Protein AF-A0A2W5S3P1-F1 (afdb_monomer_lite)

Organism: Cereibacter sphaeroides (NCBI:txid1063)

Radius of gyration: 26.16 Å; chains: 1; bounding box: 64×40×69 Å

pLDDT: mean 80.73, std 19.14, range [37.09, 98.0]

Secondary structure (DSSP, 8-state):
---HHHHHHHHHHHHHHHHHTT-GGGHHHHHHHHHHHHHH-----HHHHHHHHHHHHHHHHHHHHHHHHHHHHHHHHHHHHHHHTT-----TT-------S---------

Structure (mmCIF, N/CA/C/O backbone):
data_AF-A0A2W5S3P1-F1
#
_entry.id   AF-A0A2W5S3P1-F1
#
loop_
_atom_site.group_PDB
_atom_site.id
_atom_site.type_symbol
_atom_site.label_atom_id
_atom_site.label_alt_id
_atom_site.label_comp_id
_atom_site.label_asym_id
_atom_site.label_entity_id
_atom_site.label_seq_id
_atom_site.pdbx_PDB_ins_code
_atom_site.Cartn_x
_atom_site.Cartn_y
_atom_site.Cartn_z
_atom_site.occupancy
_atom_site.B_iso_or_equiv
_atom_site.auth_seq_id
_atom_site.auth_comp_id
_atom_site.auth_asym_id
_atom_site.auth_atom_id
_atom_site.pdbx_PDB_model_num
ATOM 1 N N . MET A 1 1 ? -5.333 13.195 23.214 1.00 57.28 1 MET A N 1
ATOM 2 C CA . MET A 1 1 ? -4.648 11.889 23.174 1.00 57.28 1 MET A CA 1
ATOM 3 C C . MET A 1 1 ? -5.347 11.133 22.063 1.00 57.28 1 MET A C 1
ATOM 5 O O . MET A 1 1 ? -6.552 10.967 22.184 1.00 57.28 1 MET A O 1
ATOM 9 N N . GLN A 1 2 ? -4.669 10.884 20.943 1.00 68.44 2 GLN A N 1
ATOM 10 C CA . GLN A 1 2 ? -5.284 10.259 19.765 1.00 68.44 2 GLN A CA 1
ATOM 11 C C . GLN A 1 2 ? -5.541 8.776 20.062 1.00 68.44 2 GLN A C 1
ATOM 13 O O . GLN A 1 2 ? -4.721 8.153 20.744 1.00 68.44 2 GLN A O 1
ATOM 18 N N . SER A 1 3 ? -6.685 8.236 19.638 1.00 87.62 3 SER A N 1
ATOM 19 C CA . SER A 1 3 ? -6.991 6.816 19.860 1.00 87.62 3 SER A 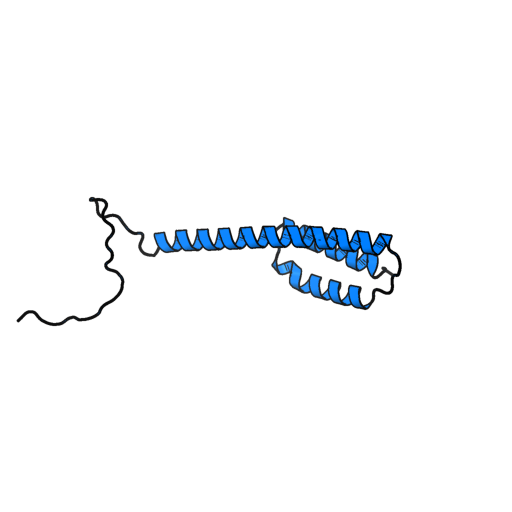CA 1
ATOM 20 C C . SER A 1 3 ? -6.194 5.925 18.900 1.00 87.62 3 SER A C 1
ATOM 22 O O . SER A 1 3 ? -5.816 6.353 17.811 1.00 87.62 3 SER A O 1
ATOM 24 N N . ALA A 1 4 ? -5.963 4.662 19.277 1.00 88.81 4 ALA A N 1
ATOM 25 C CA . ALA A 1 4 ? -5.289 3.697 18.402 1.00 88.81 4 ALA A CA 1
ATOM 26 C C . ALA A 1 4 ? -6.033 3.518 17.063 1.00 88.81 4 ALA A C 1
ATOM 28 O O . ALA A 1 4 ? -5.403 3.386 16.015 1.00 88.81 4 ALA A O 1
ATOM 29 N N . VAL A 1 5 ? -7.369 3.580 17.090 1.00 90.00 5 VAL A N 1
ATOM 30 C CA . VAL A 1 5 ? -8.229 3.520 15.899 1.00 90.00 5 VAL A CA 1
ATOM 31 C C . VAL A 1 5 ? -8.012 4.725 14.986 1.00 90.00 5 VAL A C 1
ATOM 33 O O . VAL A 1 5 ? -7.892 4.555 13.775 1.00 90.00 5 VAL A O 1
ATOM 36 N N . GLU A 1 6 ? -7.949 5.936 15.540 1.00 90.75 6 GLU A N 1
ATOM 37 C CA . GLU A 1 6 ? -7.674 7.147 14.759 1.00 90.75 6 GLU A CA 1
ATOM 38 C C . GLU A 1 6 ? -6.296 7.061 14.099 1.00 90.75 6 GLU A C 1
ATOM 40 O O . GLU A 1 6 ? -6.189 7.246 12.890 1.00 90.75 6 GLU A O 1
ATOM 45 N N . THR A 1 7 ? -5.263 6.678 14.856 1.00 92.50 7 THR A N 1
ATOM 46 C CA . THR A 1 7 ? -3.904 6.512 14.321 1.00 92.50 7 THR A CA 1
ATOM 47 C C . THR A 1 7 ? -3.849 5.466 13.205 1.00 92.50 7 THR A C 1
ATOM 49 O O . THR A 1 7 ? -3.268 5.722 12.152 1.00 92.50 7 THR A O 1
ATOM 52 N N . LEU A 1 8 ? -4.489 4.307 13.384 1.00 93.44 8 LEU A N 1
ATOM 53 C CA . LEU A 1 8 ? -4.577 3.290 12.333 1.00 93.44 8 LEU A CA 1
ATOM 54 C C . LEU A 1 8 ? -5.315 3.801 11.096 1.00 93.44 8 LEU A C 1
ATOM 56 O O . LEU A 1 8 ? -4.897 3.549 9.964 1.00 93.44 8 LEU A O 1
ATOM 60 N N . GLY A 1 9 ? -6.423 4.507 11.308 1.00 94.56 9 GLY A N 1
ATOM 61 C CA . GLY A 1 9 ? -7.216 5.091 10.240 1.00 94.56 9 GLY A CA 1
ATOM 62 C C . GLY A 1 9 ? -6.416 6.091 9.409 1.00 94.56 9 GLY A C 1
ATOM 63 O O . GLY A 1 9 ? -6.506 6.041 8.179 1.00 94.56 9 GLY A O 1
ATOM 64 N N . ASP A 1 10 ? -5.652 6.957 10.067 1.00 95.31 10 ASP A N 1
ATOM 65 C CA . ASP A 1 10 ? -4.823 7.983 9.436 1.00 95.31 10 ASP A CA 1
ATOM 66 C C . ASP A 1 10 ? -3.651 7.360 8.670 1.00 95.31 10 ASP A C 1
ATOM 68 O O . ASP A 1 10 ? -3.407 7.715 7.514 1.00 95.31 10 ASP A O 1
ATOM 72 N N . GLU A 1 11 ? -2.965 6.373 9.255 1.00 95.69 11 GLU A N 1
ATOM 73 C CA . GLU A 1 11 ? -1.860 5.692 8.573 1.00 95.69 11 GLU A CA 1
ATOM 74 C C . GLU A 1 11 ? -2.328 4.900 7.352 1.00 95.69 11 GLU A C 1
ATOM 76 O O . GLU A 1 11 ? -1.66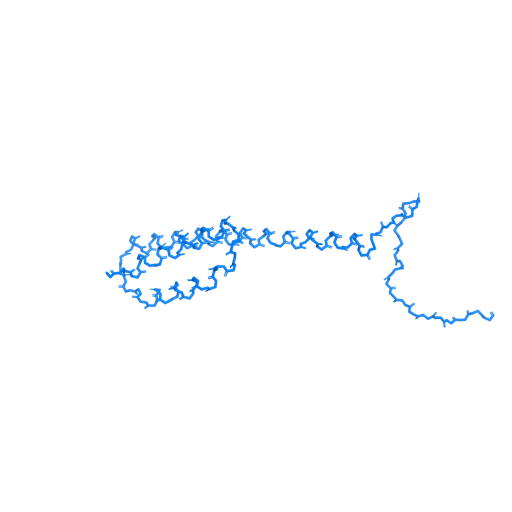7 4.914 6.312 1.00 95.69 11 GLU A O 1
ATOM 81 N N . LEU A 1 12 ? -3.498 4.258 7.416 1.00 96.81 12 LEU A N 1
ATOM 82 C CA . LEU A 1 12 ? -4.064 3.581 6.252 1.00 96.81 12 LEU A CA 1
ATOM 83 C C . LEU A 1 12 ? -4.414 4.565 5.126 1.00 96.81 12 LEU A C 1
ATOM 85 O O . LEU A 1 12 ? -4.166 4.257 3.958 1.00 96.81 12 LEU A O 1
ATOM 89 N N . ASP A 1 13 ? -4.943 5.750 5.433 1.00 96.69 13 ASP A N 1
ATOM 90 C CA . ASP A 1 13 ? -5.217 6.761 4.404 1.00 96.69 13 ASP A CA 1
ATOM 91 C C . ASP A 1 13 ? -3.919 7.364 3.836 1.00 96.69 13 ASP A C 1
ATOM 93 O O . ASP A 1 13 ? -3.822 7.626 2.632 1.00 96.69 13 ASP A O 1
ATOM 97 N N . ALA A 1 14 ? -2.878 7.504 4.656 1.00 95.94 14 ALA A N 1
ATOM 98 C CA . ALA A 1 14 ? -1.577 7.969 4.197 1.00 95.94 14 ALA A CA 1
ATOM 99 C C . ALA A 1 14 ? -0.851 6.935 3.314 1.00 95.94 14 ALA A C 1
ATOM 101 O O . ALA A 1 14 ? -0.243 7.302 2.304 1.00 95.94 14 ALA A O 1
ATOM 102 N N . ILE A 1 15 ? -0.966 5.641 3.635 1.00 95.94 15 ILE A N 1
ATOM 103 C CA . ILE A 1 15 ? -0.508 4.541 2.772 1.00 95.94 15 ILE A CA 1
ATOM 104 C C . ILE A 1 15 ? -1.248 4.575 1.435 1.00 95.94 15 ILE A C 1
ATOM 106 O O . ILE A 1 15 ? -0.613 4.466 0.387 1.00 95.94 15 I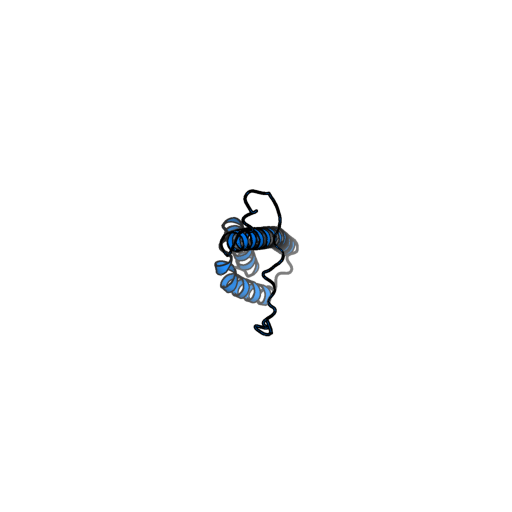LE A O 1
ATOM 110 N N . HIS A 1 16 ? -2.570 4.767 1.448 1.00 96.50 16 HIS A N 1
ATOM 111 C CA . HIS A 1 16 ? -3.358 4.875 0.222 1.00 96.50 16 HIS A CA 1
ATOM 112 C C . HIS A 1 16 ? -2.829 5.990 -0.691 1.00 96.50 16 HIS A C 1
ATOM 114 O O . HIS A 1 16 ? -2.582 5.757 -1.875 1.00 96.50 16 HIS A O 1
ATOM 120 N N . ALA A 1 17 ? -2.601 7.186 -0.136 1.00 95.62 17 ALA A N 1
ATOM 121 C CA . ALA A 1 17 ? -2.046 8.314 -0.880 1.00 95.62 17 ALA A CA 1
ATOM 122 C C . ALA A 1 17 ? -0.665 7.982 -1.474 1.00 95.62 17 ALA A C 1
ATOM 124 O O . ALA A 1 17 ? -0.461 8.127 -2.680 1.00 95.62 17 ALA A O 1
ATOM 125 N N . ALA A 1 18 ? 0.245 7.427 -0.665 1.00 94.69 18 ALA A N 1
ATOM 126 C CA . ALA A 1 18 ? 1.575 7.026 -1.121 1.00 94.69 18 ALA A CA 1
ATOM 127 C C . ALA A 1 18 ? 1.525 5.990 -2.261 1.00 94.69 18 ALA A C 1
ATOM 129 O O . ALA A 1 18 ? 2.290 6.096 -3.222 1.00 94.69 18 ALA A O 1
ATOM 130 N N . LEU A 1 19 ? 0.603 5.022 -2.196 1.00 93.56 19 LEU A N 1
ATOM 131 C CA . LEU A 1 19 ? 0.389 4.033 -3.256 1.00 93.56 19 LEU A CA 1
ATOM 132 C C . LEU A 1 19 ? -0.122 4.677 -4.549 1.00 93.56 19 LEU A C 1
ATOM 134 O O . LEU A 1 19 ? 0.400 4.376 -5.623 1.00 93.56 19 LEU A O 1
ATOM 138 N N . CYS A 1 20 ? -1.108 5.574 -4.457 1.00 92.88 20 CYS A N 1
ATOM 139 C CA . CYS A 1 20 ? -1.640 6.303 -5.610 1.00 92.88 20 CYS A CA 1
ATOM 140 C C . CYS A 1 20 ? -0.588 7.198 -6.277 1.00 92.88 20 CYS A C 1
ATOM 142 O O . CYS A 1 20 ? -0.592 7.352 -7.496 1.00 92.88 20 CYS A O 1
ATOM 144 N N . GLU A 1 21 ? 0.326 7.761 -5.491 1.00 93.38 21 GLU A N 1
ATOM 145 C CA . GLU A 1 21 ? 1.382 8.658 -5.968 1.00 93.38 21 GLU A CA 1
ATOM 146 C C . GLU A 1 21 ? 2.680 7.916 -6.335 1.00 93.38 21 GLU A C 1
ATOM 148 O O . GLU A 1 21 ? 3.645 8.531 -6.784 1.00 93.38 21 GLU A O 1
ATOM 153 N N . GLY A 1 22 ? 2.719 6.589 -6.165 1.00 91.12 22 GLY A N 1
ATOM 154 C CA . GLY A 1 22 ? 3.876 5.756 -6.493 1.00 91.12 22 GLY A CA 1
ATOM 155 C C . GLY A 1 22 ? 5.074 5.921 -5.551 1.00 91.12 22 GLY A C 1
ATOM 156 O O . GLY A 1 22 ? 6.172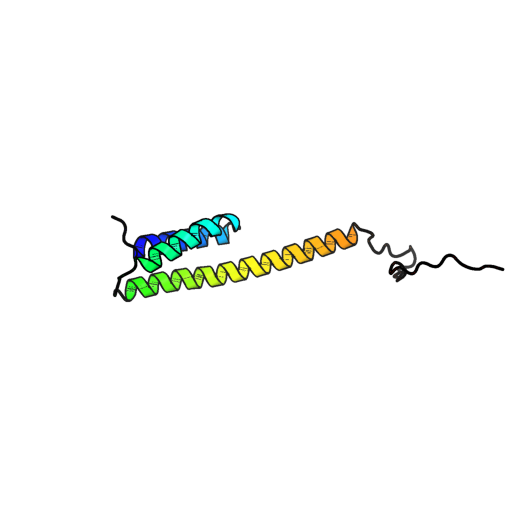 5.468 -5.879 1.00 91.12 22 GLY A O 1
ATOM 157 N N . ARG A 1 23 ? 4.891 6.531 -4.374 1.00 91.44 23 ARG A N 1
ATOM 158 C CA . ARG A 1 23 ? 5.942 6.733 -3.363 1.00 91.44 23 ARG A CA 1
ATOM 159 C C . ARG A 1 23 ? 6.105 5.505 -2.469 1.00 91.44 23 ARG A C 1
ATOM 161 O O . ARG A 1 23 ? 5.883 5.541 -1.265 1.00 91.44 23 ARG A O 1
ATOM 168 N N . ILE A 1 24 ? 6.497 4.388 -3.077 1.00 87.81 24 ILE A N 1
ATOM 169 C CA . ILE A 1 24 ? 6.603 3.084 -2.398 1.00 87.81 24 ILE A CA 1
ATOM 170 C C . ILE A 1 24 ? 7.632 3.099 -1.255 1.00 87.81 24 ILE A C 1
ATOM 172 O O . ILE A 1 24 ? 7.466 2.382 -0.274 1.00 87.81 24 ILE A O 1
ATOM 176 N N . THR A 1 25 ? 8.668 3.936 -1.351 1.00 89.69 25 THR A N 1
ATOM 177 C CA . THR A 1 25 ? 9.680 4.122 -0.297 1.00 89.69 25 THR A CA 1
ATOM 178 C C . THR A 1 25 ? 9.101 4.677 1.000 1.00 89.69 25 THR A C 1
ATOM 180 O O . THR A 1 25 ? 9.644 4.412 2.065 1.00 89.69 25 THR A O 1
ATOM 183 N N . ASP A 1 26 ? 7.984 5.401 0.932 1.00 90.12 26 ASP A N 1
ATOM 184 C CA . ASP A 1 26 ? 7.354 6.015 2.102 1.00 90.12 26 ASP A CA 1
ATOM 185 C C . ASP A 1 26 ? 6.594 4.983 2.956 1.00 90.12 26 ASP A C 1
ATOM 187 O O . ASP A 1 26 ? 6.107 5.319 4.032 1.00 90.12 26 ASP A O 1
ATOM 191 N N . LEU A 1 27 ? 6.449 3.738 2.482 1.00 89.56 27 LEU A N 1
ATOM 192 C CA . LEU A 1 27 ? 5.655 2.708 3.156 1.00 89.56 27 LEU A CA 1
ATOM 193 C C . LEU A 1 27 ? 6.373 2.062 4.345 1.00 89.56 27 LEU A C 1
ATOM 195 O O . LEU A 1 27 ? 5.697 1.679 5.293 1.00 89.56 27 LEU A O 1
ATOM 199 N N . GLU A 1 28 ? 7.705 1.956 4.317 1.00 86.81 28 GLU A N 1
ATOM 200 C CA . GLU A 1 28 ? 8.491 1.223 5.325 1.00 86.81 28 GLU A CA 1
ATOM 201 C C . GLU A 1 28 ? 8.259 1.775 6.742 1.00 86.81 28 GLU A C 1
ATOM 203 O O . GLU A 1 28 ? 7.783 1.056 7.622 1.00 86.81 28 GLU A O 1
ATOM 208 N N . GLY A 1 29 ? 8.451 3.084 6.937 1.00 87.19 29 GLY A N 1
ATOM 209 C CA . GLY A 1 29 ? 8.207 3.727 8.235 1.00 87.19 29 GLY A CA 1
ATOM 210 C C . GLY A 1 29 ? 6.731 3.742 8.651 1.00 87.19 29 GLY A C 1
ATOM 211 O O . GLY A 1 29 ? 6.418 3.749 9.837 1.00 87.19 29 GLY A O 1
ATOM 212 N N . ARG A 1 30 ? 5.799 3.695 7.693 1.00 90.38 30 ARG A N 1
ATOM 213 C CA . ARG A 1 30 ? 4.355 3.687 7.983 1.00 90.38 30 ARG A CA 1
ATOM 214 C C . ARG A 1 30 ? 3.882 2.337 8.485 1.00 90.38 30 ARG A C 1
ATOM 216 O O . ARG A 1 30 ? 3.058 2.277 9.390 1.00 90.38 30 ARG A O 1
ATOM 223 N N . THR A 1 31 ? 4.421 1.250 7.932 1.00 88.62 31 THR A N 1
ATOM 224 C CA . THR A 1 31 ? 4.101 -0.099 8.407 1.00 88.62 31 THR A CA 1
ATOM 225 C C . THR A 1 31 ? 4.511 -0.317 9.860 1.00 88.62 31 THR A C 1
ATOM 227 O O . THR A 1 31 ? 3.777 -0.979 10.588 1.00 88.62 31 THR A O 1
ATOM 230 N N . GLU A 1 32 ? 5.612 0.285 10.316 1.00 91.00 32 GLU A N 1
ATOM 231 C CA . GLU A 1 32 ? 6.036 0.210 11.721 1.00 91.00 32 GLU A CA 1
ATOM 232 C C . GLU A 1 32 ? 5.038 0.900 12.662 1.00 91.00 32 GLU A C 1
ATOM 234 O O . GLU A 1 32 ? 4.619 0.313 13.661 1.00 91.00 32 GLU A O 1
ATOM 239 N N . VAL A 1 33 ? 4.595 2.115 12.314 1.00 90.88 33 VAL A N 1
ATOM 240 C CA . VAL A 1 33 ? 3.579 2.853 13.087 1.00 90.88 33 VAL A CA 1
ATOM 241 C C . VAL A 1 33 ? 2.261 2.082 13.128 1.00 90.88 33 VAL A C 1
ATOM 243 O O . VAL A 1 33 ? 1.618 2.002 14.174 1.00 90.88 33 VAL A O 1
ATOM 246 N N . LEU A 1 34 ? 1.879 1.471 12.006 1.00 92.19 34 LEU A N 1
ATOM 247 C CA . LEU A 1 34 ? 0.652 0.693 11.882 1.00 92.19 34 LEU A CA 1
ATOM 248 C C . LEU A 1 34 ? 0.677 -0.537 12.801 1.00 92.19 34 LEU A C 1
ATOM 250 O O . LEU A 1 34 ? -0.277 -0.758 13.542 1.00 92.19 34 LEU A O 1
ATOM 254 N N . VAL A 1 35 ? 1.785 -1.286 12.827 1.00 91.00 35 VAL A N 1
ATOM 255 C CA . VAL A 1 35 ? 1.963 -2.429 13.741 1.00 91.00 35 VAL A CA 1
ATOM 256 C C . VAL A 1 35 ? 1.888 -1.982 15.202 1.00 91.00 35 VAL A C 1
ATOM 258 O O . VAL A 1 35 ? 1.135 -2.570 15.977 1.00 91.00 35 VAL A O 1
ATOM 261 N N . ALA A 1 36 ? 2.587 -0.906 15.572 1.00 91.38 36 ALA A N 1
ATOM 262 C CA 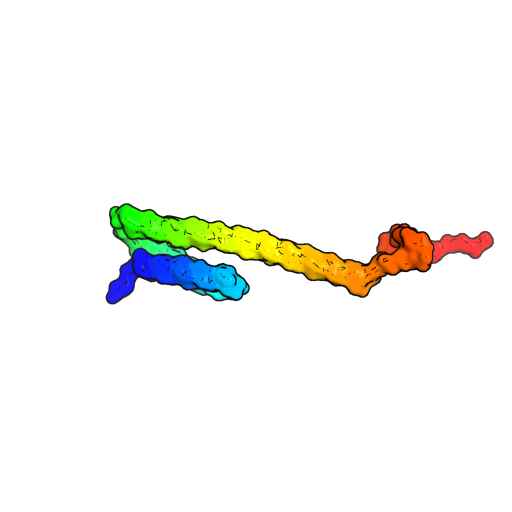. ALA A 1 36 ? 2.555 -0.388 16.940 1.00 91.38 36 ALA A CA 1
ATOM 263 C C . ALA A 1 36 ? 1.140 0.049 17.369 1.00 91.38 36 ALA A C 1
ATOM 265 O O . ALA A 1 36 ? 0.703 -0.235 18.485 1.00 91.38 36 ALA A O 1
ATOM 266 N N . ALA A 1 37 ? 0.391 0.704 16.477 1.00 89.56 37 ALA A N 1
ATOM 267 C CA . ALA A 1 37 ? -0.981 1.118 16.755 1.00 89.56 37 ALA A CA 1
ATOM 268 C C . ALA A 1 37 ? -1.941 -0.082 16.873 1.00 89.56 37 ALA A C 1
ATOM 270 O O . ALA A 1 37 ? -2.828 -0.065 17.727 1.00 89.56 37 ALA A O 1
ATOM 271 N N . MET A 1 38 ? -1.737 -1.149 16.088 1.00 89.25 38 MET A N 1
ATOM 272 C CA . MET A 1 38 ? -2.490 -2.404 16.227 1.00 89.25 38 MET A CA 1
ATOM 273 C C . MET A 1 38 ? -2.261 -3.068 17.588 1.00 89.25 38 MET A C 1
ATOM 275 O O . MET A 1 38 ? -3.218 -3.542 18.194 1.00 89.25 38 MET A O 1
ATOM 279 N N . GLU A 1 39 ? -1.025 -3.083 18.092 1.00 89.94 39 GLU A N 1
ATOM 280 C CA . GLU A 1 39 ? -0.699 -3.664 19.404 1.00 89.94 39 GLU A CA 1
ATOM 281 C C . GLU A 1 39 ? -1.333 -2.894 20.572 1.00 89.94 39 GLU A C 1
ATOM 283 O O . GLU A 1 39 ? -1.667 -3.477 21.605 1.00 89.94 39 GLU A O 1
ATOM 288 N N . MET A 1 40 ? -1.523 -1.583 20.412 1.00 86.81 40 MET A N 1
ATOM 289 C CA . MET A 1 40 ? -2.180 -0.726 21.403 1.00 86.81 40 MET A CA 1
ATOM 290 C C . MET A 1 40 ? -3.709 -0.749 21.315 1.00 86.81 40 MET A C 1
ATOM 292 O O . MET A 1 40 ? -4.383 -0.236 22.213 1.00 86.81 40 MET A O 1
ATOM 296 N N . MET A 1 41 ? -4.269 -1.321 20.249 1.00 83.56 41 MET A N 1
ATOM 297 C CA . MET A 1 41 ? -5.705 -1.338 20.021 1.00 83.56 41 MET A CA 1
ATOM 298 C C . MET A 1 41 ? -6.383 -2.291 21.013 1.00 83.56 41 MET A C 1
ATOM 300 O O . MET A 1 41 ? -6.132 -3.493 21.034 1.00 83.56 41 MET A O 1
ATOM 304 N N . ARG A 1 42 ? -7.263 -1.740 21.850 1.00 80.25 42 ARG A N 1
ATOM 305 C CA . ARG A 1 42 ? -8.106 -2.490 22.800 1.00 80.25 42 ARG A CA 1
ATOM 306 C C . ARG A 1 42 ? -9.595 -2.254 22.537 1.00 80.25 42 ARG A C 1
ATOM 308 O O . ARG A 1 42 ? -10.405 -2.392 23.446 1.00 80.25 42 ARG A O 1
ATOM 315 N N . GLU A 1 43 ? -9.921 -1.816 21.324 1.00 71.88 43 GLU A N 1
ATOM 316 C CA . GLU A 1 43 ? -11.256 -1.362 20.950 1.00 71.88 43 GLU A CA 1
ATOM 317 C C . GLU A 1 43 ? -12.160 -2.551 20.604 1.00 71.88 43 GLU A C 1
ATOM 319 O O . GLU A 1 43 ? -11.863 -3.310 19.682 1.00 71.88 43 GLU A O 1
ATOM 324 N N . ASP A 1 44 ? -13.287 -2.668 21.307 1.00 75.62 44 ASP A N 1
ATOM 325 C CA . ASP A 1 44 ? -14.342 -3.653 21.023 1.00 75.62 44 ASP A CA 1
ATOM 326 C C . ASP A 1 44 ? -15.448 -3.067 20.111 1.00 75.62 44 ASP A C 1
ATOM 328 O O . ASP A 1 44 ? -16.520 -3.655 19.943 1.00 75.62 44 ASP A O 1
ATOM 332 N N . ASP A 1 45 ? -15.210 -1.889 19.520 1.00 82.88 45 ASP A N 1
ATOM 333 C CA . ASP A 1 45 ? -16.176 -1.188 18.671 1.00 82.88 45 ASP A CA 1
ATOM 334 C C . ASP A 1 45 ? -16.195 -1.759 17.243 1.00 82.88 45 ASP A C 1
ATOM 336 O O . ASP A 1 45 ? -15.348 -1.460 16.396 1.00 82.88 45 ASP A O 1
ATOM 340 N N . ALA A 1 46 ? -17.188 -2.604 16.966 1.00 87.88 46 ALA A N 1
ATOM 341 C CA . ALA A 1 46 ? -17.350 -3.271 15.675 1.00 87.88 46 ALA A CA 1
ATOM 342 C C . ALA A 1 46 ? -17.414 -2.301 14.467 1.00 87.88 46 ALA A C 1
ATOM 344 O O . ALA A 1 46 ? -16.717 -2.555 13.482 1.00 87.88 46 ALA A O 1
ATOM 345 N N . PRO A 1 47 ? -18.179 -1.189 14.503 1.00 91.00 47 PRO A N 1
ATOM 346 C CA . PRO A 1 47 ? -18.129 -0.141 13.482 1.00 91.00 47 PRO A CA 1
ATOM 347 C C . PRO A 1 47 ? -16.721 0.376 13.161 1.00 91.00 47 PRO A C 1
ATOM 349 O O . PRO A 1 47 ? -16.362 0.500 11.987 1.00 91.00 47 PRO A O 1
ATOM 352 N N . ALA A 1 48 ? -15.916 0.664 14.186 1.00 89.50 48 ALA A N 1
ATOM 353 C CA . ALA A 1 48 ? -14.555 1.154 14.012 1.00 89.50 48 ALA A CA 1
ATOM 354 C C . ALA A 1 48 ? -13.656 0.108 13.339 1.00 89.50 48 ALA A C 1
ATOM 356 O O . ALA A 1 48 ? -12.920 0.426 12.402 1.00 89.50 48 ALA A O 1
ATOM 357 N N . LEU A 1 49 ? -13.758 -1.153 13.763 1.00 90.38 49 LEU A N 1
ATOM 358 C CA . LEU A 1 49 ? -13.003 -2.258 13.172 1.00 90.38 49 LEU A CA 1
ATOM 359 C C . LEU A 1 49 ? -13.381 -2.502 11.705 1.00 90.38 49 LEU A C 1
ATOM 361 O O . LEU A 1 49 ? -12.499 -2.732 10.877 1.00 90.38 49 LEU A O 1
ATOM 365 N N . GLU A 1 50 ? -14.665 -2.399 11.356 1.00 93.94 50 GLU A N 1
ATOM 366 C CA . GLU A 1 50 ? -15.121 -2.553 9.970 1.00 93.94 50 GLU A CA 1
ATOM 367 C C . GLU A 1 50 ? -14.602 -1.417 9.074 1.00 93.94 50 GLU A C 1
ATOM 369 O O . GLU A 1 50 ? -14.156 -1.654 7.949 1.00 93.94 50 GLU A O 1
ATOM 374 N N . MET A 1 51 ? -14.565 -0.181 9.586 1.00 93.81 51 MET A N 1
ATOM 375 C CA . MET A 1 51 ? -13.947 0.948 8.884 1.00 93.81 51 MET A CA 1
ATOM 376 C C . MET A 1 51 ? -12.453 0.699 8.617 1.00 93.81 51 MET A C 1
ATOM 378 O O . MET A 1 51 ? -11.984 0.904 7.493 1.00 93.81 51 MET A O 1
ATOM 382 N N . ILE A 1 52 ? -11.705 0.259 9.634 1.00 94.44 52 ILE A N 1
ATOM 383 C CA . ILE A 1 52 ? -10.269 -0.054 9.530 1.00 94.44 52 ILE A CA 1
ATOM 384 C C . ILE A 1 52 ? -10.046 -1.153 8.490 1.00 94.44 52 ILE A C 1
ATOM 386 O O . ILE A 1 52 ? -9.195 -1.015 7.609 1.00 94.44 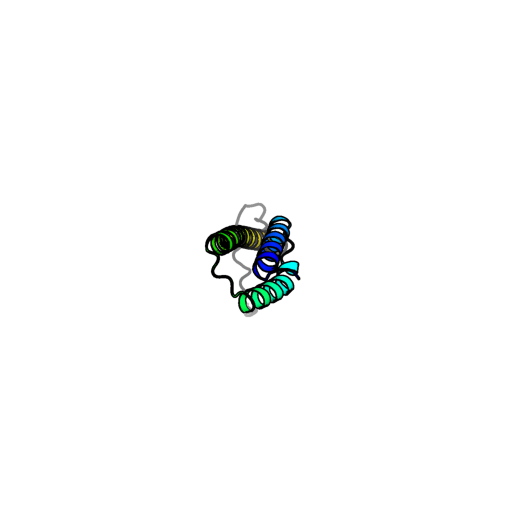52 ILE A O 1
ATOM 390 N N . ARG A 1 53 ? -10.855 -2.215 8.541 1.00 94.50 53 ARG A N 1
ATOM 391 C CA . ARG A 1 53 ? -10.810 -3.313 7.577 1.00 94.50 53 ARG A CA 1
ATOM 392 C C . ARG A 1 53 ? -11.041 -2.826 6.150 1.00 94.50 53 ARG A C 1
ATOM 394 O O . ARG A 1 53 ? -10.234 -3.125 5.275 1.00 94.50 53 ARG A O 1
ATOM 401 N N . GLY A 1 54 ? -12.073 -2.017 5.915 1.00 97.56 54 GLY A N 1
ATOM 402 C CA . GLY A 1 54 ? -12.352 -1.467 4.587 1.00 97.56 54 GLY A CA 1
ATOM 403 C C . GLY A 1 54 ? -11.209 -0.601 4.042 1.00 97.56 54 GLY A C 1
ATOM 404 O O . GLY A 1 54 ? -10.907 -0.639 2.846 1.00 97.56 54 GLY A O 1
ATOM 405 N N . LYS A 1 55 ? -10.530 0.159 4.910 1.00 97.38 55 LYS A N 1
ATOM 406 C CA . LYS A 1 55 ? -9.321 0.913 4.543 1.00 97.38 55 LYS A CA 1
ATOM 407 C C . LYS A 1 55 ? -8.151 -0.017 4.187 1.00 97.38 55 LYS A C 1
ATOM 409 O O . LYS A 1 55 ? -7.484 0.208 3.177 1.00 97.38 55 LYS A O 1
ATOM 414 N N . ALA A 1 56 ? -7.924 -1.071 4.967 1.00 96.25 56 ALA A N 1
ATOM 415 C CA . ALA A 1 56 ? -6.874 -2.055 4.704 1.00 96.25 56 ALA A CA 1
ATOM 416 C C . ALA A 1 56 ? -7.104 -2.816 3.386 1.00 96.25 56 ALA A C 1
ATOM 418 O O . ALA A 1 56 ? -6.183 -2.926 2.574 1.00 96.25 56 ALA A O 1
ATOM 419 N N . ASP A 1 57 ? -8.337 -3.258 3.126 1.00 98.00 57 ASP A N 1
ATOM 420 C CA . ASP A 1 57 ? -8.708 -3.970 1.897 1.00 98.00 57 ASP A CA 1
ATOM 421 C C . ASP A 1 57 ? -8.491 -3.097 0.652 1.00 98.00 57 ASP A C 1
ATOM 423 O O . ASP A 1 57 ? -7.916 -3.543 -0.346 1.00 98.00 57 ASP A O 1
ATOM 427 N N . ARG A 1 58 ? -8.871 -1.813 0.722 1.00 97.50 58 ARG A N 1
ATOM 428 C CA . ARG A 1 58 ? -8.597 -0.831 -0.340 1.00 97.50 58 ARG A CA 1
ATOM 429 C C . ARG A 1 58 ? -7.099 -0.749 -0.646 1.00 97.50 58 ARG A C 1
ATOM 431 O O . ARG A 1 58 ? -6.701 -0.806 -1.810 1.00 97.50 58 ARG A O 1
ATOM 438 N N . ASN A 1 59 ? -6.269 -0.651 0.390 1.00 96.50 59 ASN A N 1
ATOM 439 C CA . ASN A 1 59 ? -4.820 -0.556 0.236 1.00 96.50 59 ASN A CA 1
ATOM 440 C C . ASN A 1 59 ? -4.214 -1.830 -0.353 1.00 96.50 59 ASN A C 1
ATOM 442 O O . ASN A 1 59 ? -3.330 -1.733 -1.205 1.00 96.50 59 ASN A O 1
ATOM 446 N N . ALA A 1 60 ? -4.705 -3.008 0.042 1.00 95.50 60 ALA A N 1
ATOM 447 C CA . ALA A 1 60 ? -4.266 -4.281 -0.521 1.00 95.50 60 ALA A CA 1
ATOM 448 C C . ALA A 1 60 ? -4.490 -4.327 -2.043 1.00 95.50 60 ALA A C 1
ATOM 450 O O . ALA A 1 60 ? -3.561 -4.619 -2.801 1.00 95.50 60 ALA A O 1
ATOM 451 N N . VAL A 1 61 ? -5.681 -3.932 -2.507 1.00 96.81 61 VAL A N 1
ATOM 452 C CA . VAL A 1 61 ? -6.005 -3.854 -3.943 1.00 96.81 61 VAL A CA 1
ATOM 453 C C . VAL A 1 61 ? -5.091 -2.864 -4.678 1.00 96.81 61 VAL A C 1
ATOM 455 O O . VAL A 1 61 ? -4.572 -3.175 -5.758 1.00 96.81 61 VAL A O 1
ATOM 458 N N . CYS A 1 62 ? -4.852 -1.683 -4.099 1.00 94.94 62 CYS A N 1
ATOM 459 C CA . CYS A 1 62 ? -3.951 -0.679 -4.669 1.00 94.94 62 CYS A CA 1
ATOM 460 C C . CYS A 1 62 ? -2.509 -1.192 -4.775 1.00 94.94 62 CYS A C 1
ATOM 462 O O . CYS A 1 62 ? -1.875 -1.040 -5.823 1.00 94.94 62 CYS A O 1
ATOM 464 N N . LEU A 1 63 ? -2.000 -1.843 -3.726 1.00 93.75 63 LEU A N 1
ATOM 465 C CA . LEU A 1 63 ? -0.647 -2.390 -3.690 1.00 93.75 63 LEU A CA 1
ATOM 466 C C . LEU A 1 63 ? -0.463 -3.498 -4.732 1.00 93.75 63 LEU A C 1
ATOM 468 O O . LEU A 1 63 ? 0.538 -3.512 -5.453 1.00 93.75 63 LEU A O 1
ATOM 472 N N . GLU A 1 64 ? -1.439 -4.393 -4.885 1.00 95.25 64 GLU A N 1
ATOM 473 C CA . GLU A 1 64 ? -1.417 -5.390 -5.955 1.00 95.25 64 GLU A CA 1
ATOM 474 C C . GLU A 1 64 ? -1.350 -4.749 -7.346 1.00 95.25 64 GLU A C 1
ATOM 476 O O . GLU A 1 64 ? -0.565 -5.181 -8.200 1.00 95.25 64 GLU A O 1
ATOM 481 N N . GLY A 1 65 ? -2.152 -3.705 -7.574 1.00 94.19 65 GLY A N 1
ATOM 482 C CA . GLY A 1 65 ? -2.126 -2.913 -8.802 1.00 94.19 65 GLY A CA 1
ATOM 483 C C . GLY A 1 65 ? -0.750 -2.303 -9.069 1.00 94.19 65 GLY A C 1
ATOM 484 O O . GLY A 1 65 ? -0.186 -2.507 -10.149 1.00 94.19 65 GLY A O 1
ATOM 485 N N . ALA A 1 66 ? -0.173 -1.637 -8.068 1.00 91.81 66 ALA A N 1
ATOM 486 C CA . ALA A 1 66 ? 1.156 -1.038 -8.144 1.00 91.81 66 ALA A CA 1
ATOM 487 C C . ALA A 1 66 ? 2.240 -2.085 -8.459 1.00 91.81 66 ALA A C 1
ATOM 489 O O . ALA A 1 66 ? 3.063 -1.885 -9.356 1.00 91.81 66 ALA A O 1
ATOM 490 N N . MET A 1 67 ? 2.202 -3.253 -7.808 1.00 92.69 67 MET A N 1
ATOM 491 C CA . MET A 1 67 ? 3.142 -4.347 -8.075 1.00 92.69 67 MET A CA 1
ATOM 492 C C . MET A 1 67 ? 3.026 -4.901 -9.501 1.00 92.69 67 MET A C 1
ATOM 494 O O . MET A 1 67 ? 4.040 -5.257 -10.113 1.00 92.69 67 MET A O 1
ATOM 498 N N . ARG A 1 68 ? 1.808 -5.005 -10.054 1.00 94.38 68 ARG A N 1
ATOM 499 C CA . ARG A 1 68 ? 1.611 -5.387 -11.464 1.00 94.38 68 ARG A CA 1
ATOM 500 C C . ARG A 1 68 ? 2.229 -4.346 -12.400 1.00 94.38 68 ARG A C 1
ATOM 502 O O . ARG A 1 68 ? 2.961 -4.728 -13.314 1.00 94.38 68 ARG A O 1
ATOM 509 N N . GLY A 1 69 ? 2.009 -3.058 -12.130 1.00 92.06 69 GLY A N 1
ATOM 510 C CA . GLY A 1 69 ? 2.607 -1.953 -12.884 1.00 92.06 69 GLY A CA 1
ATOM 511 C C . GLY A 1 69 ? 4.138 -1.981 -12.860 1.00 92.06 69 GLY A C 1
ATOM 512 O O . GLY A 1 69 ? 4.775 -1.933 -13.913 1.00 92.06 69 GLY A O 1
ATOM 513 N N . LEU A 1 70 ? 4.742 -2.170 -11.683 1.00 90.69 70 LEU A N 1
ATOM 514 C CA . LEU A 1 70 ? 6.196 -2.259 -11.533 1.00 90.69 70 LEU A CA 1
ATOM 515 C C . LEU A 1 70 ? 6.791 -3.438 -12.317 1.00 90.69 70 LEU A C 1
ATOM 517 O O . LEU A 1 70 ? 7.818 -3.291 -12.981 1.00 90.69 70 LEU A O 1
ATOM 521 N N . ARG A 1 71 ? 6.142 -4.609 -12.284 1.00 94.25 71 ARG A N 1
ATOM 522 C CA . ARG A 1 71 ? 6.560 -5.772 -13.086 1.00 94.25 71 ARG A CA 1
ATOM 523 C C . ARG A 1 71 ? 6.498 -5.482 -14.586 1.00 94.25 71 ARG A C 1
ATOM 525 O O . ARG A 1 71 ? 7.443 -5.818 -15.301 1.00 94.25 71 ARG A O 1
ATOM 532 N N . ALA A 1 72 ? 5.435 -4.830 -15.054 1.00 95.88 72 ALA A N 1
ATOM 533 C CA . ALA A 1 72 ? 5.300 -4.429 -16.452 1.00 95.88 72 ALA A CA 1
ATOM 534 C C . ALA A 1 72 ? 6.390 -3.425 -16.869 1.00 95.88 72 ALA A C 1
ATOM 536 O O . ALA A 1 72 ? 7.030 -3.611 -17.905 1.00 95.88 72 ALA A O 1
ATOM 537 N N . ALA A 1 73 ? 6.674 -2.420 -16.035 1.00 93.44 73 ALA A N 1
ATOM 538 C CA . ALA A 1 73 ? 7.743 -1.452 -16.276 1.00 93.44 73 ALA A CA 1
ATOM 539 C C . ALA A 1 73 ? 9.125 -2.124 -16.331 1.00 93.44 73 ALA A C 1
ATOM 541 O O . ALA A 1 73 ? 9.894 -1.891 -17.263 1.00 93.44 73 ALA A O 1
ATOM 542 N N . ARG A 1 74 ? 9.424 -3.029 -15.387 1.00 94.06 74 ARG A N 1
ATOM 543 C CA . ARG A 1 74 ? 10.669 -3.818 -15.389 1.00 94.06 74 ARG A CA 1
ATOM 544 C C . ARG A 1 74 ? 10.823 -4.636 -16.666 1.00 94.06 74 ARG A C 1
ATOM 546 O O . ARG A 1 74 ? 11.902 -4.634 -17.254 1.00 94.06 74 ARG A O 1
ATOM 553 N N . ARG A 1 75 ? 9.753 -5.306 -17.108 1.00 94.62 75 ARG A N 1
ATOM 554 C CA . ARG A 1 75 ? 9.743 -6.043 -18.377 1.00 94.62 75 ARG A CA 1
ATOM 555 C C . ARG A 1 75 ? 10.047 -5.109 -19.549 1.00 94.62 75 ARG A C 1
ATOM 557 O O . ARG A 1 75 ? 10.904 -5.429 -20.364 1.00 94.62 75 ARG A O 1
ATOM 564 N N . ARG A 1 76 ? 9.404 -3.940 -19.601 1.00 94.00 76 ARG A N 1
ATOM 565 C CA . ARG A 1 76 ? 9.608 -2.969 -20.679 1.00 94.00 76 ARG A CA 1
ATOM 566 C C . ARG A 1 76 ? 11.044 -2.445 -20.737 1.00 94.00 76 ARG A C 1
ATOM 568 O O . ARG A 1 76 ? 11.612 -2.353 -21.818 1.00 94.00 76 ARG A O 1
ATOM 575 N N . ILE A 1 77 ? 11.644 -2.146 -19.587 1.00 93.88 77 ILE A N 1
ATOM 576 C CA . ILE A 1 77 ? 13.048 -1.716 -19.504 1.00 93.88 77 ILE A CA 1
ATOM 577 C C . ILE A 1 77 ? 13.988 -2.837 -19.961 1.00 93.88 77 ILE A C 1
ATOM 579 O O . ILE A 1 77 ? 14.947 -2.569 -20.679 1.00 93.88 77 ILE A O 1
ATOM 583 N N . ALA A 1 78 ? 13.720 -4.089 -19.580 1.00 91.62 78 ALA A N 1
ATOM 584 C CA . ALA A 1 78 ? 14.514 -5.229 -20.031 1.00 91.62 78 ALA A CA 1
ATOM 585 C C . ALA A 1 78 ? 14.441 -5.417 -21.557 1.00 91.62 78 ALA A C 1
ATOM 587 O O . ALA A 1 78 ? 15.469 -5.644 -22.187 1.00 91.62 78 ALA A O 1
ATOM 588 N N . GLU A 1 79 ? 13.254 -5.263 -22.154 1.00 89.88 79 GLU A N 1
ATOM 589 C CA . GLU A 1 79 ? 13.068 -5.292 -23.612 1.00 89.88 79 GLU A CA 1
ATOM 590 C C . GLU A 1 79 ? 13.861 -4.177 -24.311 1.00 89.88 79 GLU A C 1
ATOM 592 O O . GLU A 1 79 ? 14.538 -4.443 -25.300 1.00 89.88 79 GLU A O 1
ATOM 597 N N . ILE A 1 80 ? 13.831 -2.948 -23.782 1.00 90.25 80 ILE A N 1
ATOM 598 C CA . ILE A 1 80 ? 14.608 -1.818 -24.323 1.00 90.25 80 ILE A CA 1
ATOM 599 C C . ILE A 1 80 ? 16.110 -2.112 -24.248 1.00 90.25 80 ILE A C 1
ATOM 601 O O . ILE A 1 80 ? 16.805 -2.015 -25.255 1.00 90.25 80 ILE A O 1
ATOM 605 N N . ARG A 1 81 ? 16.603 -2.561 -23.088 1.00 87.19 81 ARG A N 1
ATOM 606 C CA . ARG A 1 81 ? 18.019 -2.914 -22.912 1.00 87.19 81 ARG A CA 1
ATOM 607 C C . ARG A 1 81 ? 18.463 -4.043 -23.839 1.00 87.19 81 ARG A C 1
ATOM 609 O O . ARG A 1 81 ? 19.591 -4.018 -24.311 1.00 87.19 81 ARG A O 1
ATOM 616 N N . ALA A 1 82 ? 17.599 -5.021 -24.115 1.00 83.38 82 ALA A N 1
ATOM 617 C CA . ALA A 1 82 ? 17.897 -6.098 -25.059 1.00 83.38 82 ALA A CA 1
ATOM 618 C C . ALA A 1 82 ? 18.035 -5.591 -26.507 1.00 83.38 82 ALA A C 1
ATOM 620 O O . ALA A 1 82 ? 18.834 -6.130 -27.265 1.00 83.38 82 ALA A O 1
ATOM 621 N N . ILE A 1 83 ? 17.288 -4.547 -26.884 1.00 82.88 83 ILE A N 1
ATOM 622 C CA . ILE A 1 83 ? 17.429 -3.875 -28.186 1.00 82.88 83 ILE A CA 1
ATOM 623 C C . ILE A 1 83 ? 18.726 -3.050 -28.238 1.00 82.88 83 ILE A C 1
ATOM 625 O O . ILE A 1 83 ? 19.395 -3.021 -29.266 1.00 82.88 83 ILE A O 1
ATOM 629 N N . GLU A 1 84 ? 19.101 -2.391 -27.142 1.00 79.00 84 GLU A N 1
ATOM 630 C CA . GLU A 1 84 ? 20.321 -1.573 -27.068 1.00 79.00 84 GLU A CA 1
ATOM 631 C C . GLU A 1 84 ? 21.607 -2.415 -27.007 1.00 79.00 84 GLU A C 1
ATOM 633 O O . GLU A 1 84 ? 22.607 -2.056 -27.622 1.00 79.00 84 GLU A O 1
ATOM 638 N N . ALA A 1 85 ? 21.590 -3.560 -26.315 1.00 74.81 85 ALA A N 1
ATOM 639 C CA . ALA A 1 85 ? 22.752 -4.431 -26.088 1.00 74.81 85 ALA A CA 1
ATOM 640 C C . ALA A 1 85 ? 23.187 -5.265 -27.311 1.00 74.81 85 ALA A C 1
ATOM 642 O O . ALA A 1 85 ? 23.947 -6.222 -27.175 1.00 74.81 85 ALA A O 1
ATOM 643 N N . GLY A 1 86 ? 22.712 -4.916 -28.501 1.00 57.06 86 GLY A N 1
ATOM 644 C CA . GLY A 1 86 ? 22.855 -5.728 -29.701 1.00 57.06 86 GLY A CA 1
ATOM 645 C C . GLY A 1 86 ? 21.492 -6.197 -30.154 1.00 57.06 86 GLY A C 1
ATOM 646 O O . GLY A 1 86 ? 21.225 -7.399 -30.201 1.00 57.06 86 GLY A O 1
ATOM 647 N N . GLY A 1 87 ? 20.635 -5.226 -30.487 1.00 52.81 87 GLY A N 1
ATOM 648 C CA . GLY A 1 87 ? 19.458 -5.461 -31.292 1.00 52.81 87 GLY A CA 1
ATOM 649 C C . GLY A 1 87 ? 19.814 -6.494 -32.341 1.00 52.81 87 GLY A C 1
ATOM 650 O O . GLY A 1 87 ? 20.870 -6.413 -32.968 1.00 52.81 87 GLY A O 1
ATOM 651 N N . ALA A 1 88 ? 18.961 -7.501 -32.480 1.00 48.91 88 ALA A N 1
ATOM 652 C CA . ALA A 1 88 ? 18.940 -8.296 -33.683 1.00 48.91 88 ALA A CA 1
ATOM 653 C C . ALA A 1 88 ? 18.705 -7.309 -34.833 1.00 48.91 88 ALA A C 1
ATOM 655 O O . ALA A 1 88 ? 17.570 -7.056 -35.235 1.00 48.91 88 ALA A O 1
ATOM 656 N N . THR A 1 89 ? 19.771 -6.672 -35.312 1.00 45.81 89 THR A N 1
ATOM 657 C CA . THR A 1 89 ? 19.842 -6.146 -36.652 1.00 45.81 89 THR A CA 1
ATOM 658 C C . THR A 1 89 ? 19.647 -7.385 -37.480 1.00 45.81 89 THR A C 1
ATOM 660 O O . THR A 1 89 ? 20.557 -8.193 -37.647 1.00 45.81 89 THR A O 1
ATOM 663 N N . TYR A 1 90 ? 18.401 -7.567 -37.905 1.00 49.38 90 TYR A N 1
ATOM 664 C CA . TYR A 1 90 ? 18.135 -8.205 -39.168 1.00 49.38 90 TYR A CA 1
ATOM 665 C C . TYR A 1 90 ? 19.224 -7.720 -40.123 1.00 49.38 90 TYR A C 1
ATOM 667 O O . TYR A 1 90 ? 19.447 -6.509 -40.254 1.00 49.38 90 TYR A O 1
ATOM 675 N N . ASP A 1 91 ? 19.938 -8.659 -40.732 1.00 48.81 91 ASP A N 1
ATOM 676 C CA . ASP A 1 91 ? 20.703 -8.337 -41.923 1.00 48.81 91 ASP A CA 1
ATOM 677 C C . ASP A 1 91 ? 19.768 -7.616 -42.926 1.00 48.81 91 ASP A C 1
ATOM 679 O O . ASP A 1 91 ? 18.533 -7.673 -42.809 1.00 48.81 91 ASP A O 1
ATOM 683 N N . PRO A 1 92 ? 20.295 -6.932 -43.948 1.00 47.75 92 PRO A N 1
ATOM 684 C CA . PRO A 1 92 ? 19.461 -6.368 -45.011 1.00 47.75 92 PRO A CA 1
ATOM 685 C C . PRO A 1 92 ? 18.542 -7.399 -45.717 1.00 47.75 92 PRO A C 1
ATOM 687 O O . PRO A 1 92 ? 17.751 -7.012 -46.574 1.00 47.75 92 PRO A O 1
ATOM 690 N N . GLN A 1 93 ? 18.635 -8.696 -45.381 1.00 52.62 93 GLN A N 1
ATOM 691 C CA . GLN A 1 93 ? 17.860 -9.824 -45.896 1.00 52.62 93 GLN A CA 1
ATOM 692 C C . GLN A 1 93 ? 16.801 -10.381 -44.911 1.00 52.62 93 GLN A C 1
ATOM 694 O O . GLN A 1 93 ? 16.084 -11.320 -45.266 1.00 52.62 93 GLN A O 1
ATOM 699 N N . GLY A 1 94 ? 16.631 -9.811 -43.713 1.00 50.12 94 GLY A N 1
ATOM 700 C CA . GLY A 1 94 ? 15.585 -10.209 -42.768 1.00 50.12 94 GLY A CA 1
ATOM 701 C C . GLY A 1 94 ? 15.802 -11.543 -42.035 1.00 50.12 94 GLY A C 1
ATOM 702 O O . GLY A 1 94 ? 14.822 -12.125 -41.561 1.00 50.12 94 GLY A O 1
ATOM 703 N N . ARG A 1 95 ? 17.038 -12.040 -41.875 1.00 49.34 95 ARG A N 1
ATOM 704 C CA . ARG A 1 95 ? 17.309 -13.280 -41.113 1.00 49.34 95 ARG A CA 1
ATOM 705 C C . ARG A 1 95 ? 17.801 -13.037 -39.681 1.00 49.34 95 ARG A C 1
ATOM 707 O O . ARG A 1 95 ? 18.540 -12.103 -39.397 1.00 49.34 95 ARG A O 1
ATOM 714 N N . ARG A 1 96 ? 17.353 -13.906 -38.759 1.00 46.03 96 ARG A N 1
ATOM 715 C CA . ARG A 1 96 ? 17.831 -13.981 -37.367 1.00 46.03 96 ARG A CA 1
ATOM 716 C C . ARG A 1 96 ? 19.137 -14.774 -37.332 1.00 46.03 96 ARG A C 1
ATOM 718 O O . ARG A 1 96 ? 19.084 -15.988 -37.517 1.00 46.03 96 ARG A O 1
ATOM 725 N N . ASP A 1 97 ? 20.258 -14.132 -37.027 1.00 41.91 97 ASP A N 1
ATOM 726 C CA . ASP A 1 97 ? 21.485 -14.863 -36.707 1.00 41.91 97 ASP A CA 1
ATOM 727 C C . ASP A 1 97 ? 21.445 -15.360 -35.259 1.00 41.91 97 ASP A C 1
ATOM 729 O O . ASP A 1 97 ? 21.454 -14.596 -34.295 1.00 41.91 97 ASP A O 1
ATOM 733 N N . ALA A 1 98 ? 21.381 -16.683 -35.112 1.00 48.44 98 ALA A N 1
ATOM 734 C CA . ALA A 1 98 ? 21.425 -17.396 -33.837 1.00 48.44 98 ALA A CA 1
ATOM 735 C C . ALA A 1 98 ? 22.867 -17.669 -33.359 1.00 48.44 98 ALA A C 1
ATOM 737 O O . ALA A 1 98 ? 23.107 -18.626 -32.626 1.00 48.44 98 ALA A O 1
ATOM 738 N N . SER A 1 99 ? 23.845 -16.861 -33.774 1.00 45.84 99 SER A N 1
ATOM 739 C CA . SER A 1 99 ? 25.265 -17.072 -33.475 1.00 45.84 99 SER A CA 1
ATOM 740 C C . SER A 1 99 ? 25.825 -16.003 -32.535 1.00 45.84 99 SER A C 1
ATOM 742 O O . SER A 1 99 ? 26.757 -15.279 -32.873 1.00 45.84 99 SER A O 1
ATOM 744 N N . SER A 1 100 ? 25.272 -15.908 -31.329 1.00 44.50 100 SER A N 1
ATOM 745 C CA . SER A 1 100 ? 25.957 -15.267 -30.195 1.00 44.50 100 SER A CA 1
ATOM 746 C C . SER A 1 100 ? 25.741 -16.013 -28.874 1.00 44.50 100 SER A C 1
ATOM 748 O O . SER A 1 100 ? 25.825 -15.438 -27.793 1.00 44.50 100 SER A O 1
ATOM 750 N N . VAL A 1 101 ? 25.521 -17.331 -28.946 1.00 46.62 101 VAL A N 1
ATOM 751 C CA . VAL A 1 101 ? 25.745 -18.224 -27.803 1.00 46.62 101 VAL A CA 1
ATOM 752 C C . VAL A 1 101 ? 27.129 -18.833 -27.986 1.00 46.62 101 VAL A C 1
ATOM 754 O O . VAL A 1 101 ? 27.403 -19.490 -28.987 1.00 46.62 101 VAL A O 1
ATOM 757 N N . GLY A 1 102 ? 28.025 -18.523 -27.053 1.00 49.91 102 GLY A N 1
ATOM 758 C CA . GLY A 1 102 ? 29.447 -18.808 -27.168 1.00 49.91 102 GLY A CA 1
ATOM 759 C C . GLY A 1 102 ? 29.776 -20.283 -27.380 1.00 49.91 102 GLY A C 1
ATOM 760 O O . GLY A 1 102 ? 29.310 -21.146 -26.642 1.00 49.91 102 GLY A O 1
ATOM 761 N N . GLN A 1 103 ? 30.674 -20.540 -28.326 1.00 40.66 103 GLN A N 1
ATOM 762 C CA . GLN A 1 103 ? 31.611 -21.655 -28.267 1.00 40.66 103 GLN A CA 1
ATOM 763 C C . GLN A 1 103 ? 32.959 -21.151 -28.770 1.00 40.66 103 GLN A C 1
ATOM 765 O O . GLN A 1 103 ? 33.139 -20.841 -29.946 1.00 40.66 103 GLN A O 1
ATOM 770 N N . GLY A 1 104 ? 33.906 -21.031 -27.843 1.00 48.09 104 GLY A N 1
ATOM 771 C CA . GLY A 1 104 ? 35.308 -20.974 -28.206 1.00 48.09 104 GLY A CA 1
ATOM 772 C C . GLY A 1 104 ? 35.713 -22.303 -28.834 1.00 48.09 104 GLY A C 1
ATOM 773 O O . GLY A 1 104 ? 35.466 -23.355 -28.259 1.00 48.09 104 GLY A O 1
ATOM 774 N N . SER A 1 105 ? 36.338 -22.245 -30.003 1.00 40.44 105 SER A N 1
ATOM 775 C CA . SER A 1 105 ? 37.491 -23.075 -30.349 1.00 40.44 105 SER A CA 1
ATOM 776 C C . SER A 1 105 ? 38.056 -22.560 -31.667 1.00 40.44 105 SER A C 1
ATOM 778 O O . SER A 1 105 ? 37.598 -22.893 -32.758 1.00 40.44 105 SER A O 1
ATOM 780 N N . LEU A 1 106 ? 39.055 -21.692 -31.538 1.00 54.53 106 LEU A N 1
ATOM 781 C CA . LEU A 1 106 ? 40.048 -21.453 -32.572 1.00 54.53 106 LEU A CA 1
ATOM 782 C C . LEU A 1 106 ? 40.896 -22.723 -32.689 1.00 54.53 106 LEU A C 1
ATOM 784 O O . LEU A 1 106 ? 41.890 -22.852 -31.981 1.00 54.53 106 LEU A O 1
ATOM 788 N N . ALA A 1 107 ? 40.529 -23.661 -33.556 1.00 45.72 107 ALA A N 1
ATOM 789 C CA . ALA A 1 107 ? 41.479 -24.665 -34.012 1.00 45.72 107 ALA A CA 1
ATOM 790 C C . ALA A 1 107 ? 41.069 -25.276 -35.354 1.00 45.72 107 ALA A C 1
ATOM 792 O O . ALA A 1 107 ? 40.012 -25.883 -35.482 1.00 45.72 107 ALA A O 1
ATOM 793 N N . GLN A 1 108 ? 42.028 -25.198 -36.280 1.00 42.88 108 GLN A N 1
ATOM 794 C CA . GLN A 1 108 ? 42.319 -26.188 -37.317 1.00 42.88 108 GLN A CA 1
ATOM 795 C C . GLN A 1 108 ? 41.801 -25.890 -38.734 1.00 42.88 108 GLN A C 1
ATOM 797 O O . GLN A 1 108 ? 40.770 -26.377 -39.185 1.00 42.88 108 GLN A O 1
ATOM 802 N N . ARG A 1 109 ? 42.633 -25.161 -39.490 1.00 37.09 109 ARG A N 1
ATOM 803 C CA . ARG A 1 109 ? 42.878 -25.467 -40.906 1.00 37.09 109 ARG A CA 1
ATOM 804 C C . ARG A 1 109 ? 44.316 -25.980 -41.013 1.00 37.09 109 ARG A C 1
ATOM 806 O O . ARG A 1 109 ? 45.248 -25.203 -40.819 1.00 37.09 109 ARG A O 1
ATOM 813 N N . ILE A 1 110 ? 44.450 -27.287 -41.232 1.00 50.00 110 ILE A N 1
ATOM 814 C CA . ILE A 1 110 ? 45.586 -27.904 -41.932 1.00 50.00 110 ILE A CA 1
ATOM 815 C C . ILE A 1 110 ? 45.107 -28.103 -43.367 1.00 50.00 110 ILE A C 1
ATOM 817 O O . ILE A 1 110 ? 43.930 -28.508 -43.511 1.00 50.00 110 ILE A O 1
#

Foldseek 3Di:
DDALLRQLLVLLVVLVVCLVVVVPVVVPVSVVSNVVSVVRDPDPDPVSVVSSVVSVVSSVVSVVVSVVVVVVVVVVVVVVVCCVVDNQPQDVPRDRDPPPPDDDDPDDDD

Sequence (110 aa):
MQSAVETLGDELDAIHAALCEGRITDLEGRTEVLVAAMEMMREDDAPALEMIRGKADRNAVCLEGAMRGLRAARRRIAEIRAIEAGGATYDPQGRRDASSVGQGSLAQRI